Protein AF-A0A376ZI00-F1 (afdb_monomer_lite)

Secondary structure (DSSP, 8-state):
-HHHH-----SS--TTT-TT-TTSS--HHHHHHHH-GGG---S--B-EE-TTS-EEE--SBSSHHHHHHHHHHHHS-HHHHT-TT-EEEEEHHHHHHHHHHHHHHHTTS-HHHHHHHHHHHHH--EETTEEEEEE--TT----

Organism: Escherichia coli (NCBI:txid562)

Foldseek 3Di:
DAQVQAQEADPDDDCVVCVPSNHNHHHPVNCCCVVPVVLDDPPFDEQFADLQRHGPHDTPHPAQLVVVLVSLVRRDDPVCSPDQQDEAEDEPVVVCRRLNSVLSNLCPDDPPVSVVVSVVSVVPCDGNRHHYDYDDDPPPDDD

Sequence (143 aa):
MIGFNGTSHADESNFSTNKLLQDVNVGWLEHIRTDASERVMNDVTLTSRNMDNTVAHAGKYANADALVQDARSSLLDEWHKEADDLVVIMGRNLFNSLRLPVLNSISGQNPNAELLAGQLILSSRTIGGWACSLRRSSRIQRC

pLDDT: mean 73.18, std 11.32, range [35.0, 87.75]

Radius of gyration: 18.56 Å; chains: 1; bounding box: 39×40×51 Å

InterPro domains:
  IPR006441 Bacteriophage P2, capsid [PF05125] (1-130)

Structure (mmCIF, N/CA/C/O backbone):
data_AF-A0A376ZI00-F1
#
_entry.id   AF-A0A376ZI00-F1
#
loop_
_atom_site.group_PDB
_atom_site.id
_atom_site.type_symbol
_atom_site.label_atom_id
_atom_site.label_alt_id
_atom_site.label_comp_id
_atom_site.label_asym_id
_atom_site.label_entity_id
_atom_site.label_seq_id
_atom_site.pdbx_PDB_ins_code
_atom_site.Cartn_x
_atom_site.Cartn_y
_atom_site.Cartn_z
_atom_site.occupancy
_atom_site.B_iso_or_equiv
_atom_site.auth_seq_id
_atom_site.auth_comp_id
_atom_site.auth_asym_id
_atom_site.auth_atom_id
_atom_site.pdbx_PDB_model_num
ATOM 1 N N . MET A 1 1 ? -17.308 5.815 1.941 1.00 63.56 1 MET A N 1
ATOM 2 C CA . MET A 1 1 ? -16.929 4.432 2.316 1.00 63.56 1 MET A CA 1
ATOM 3 C C . MET A 1 1 ? -16.371 4.480 3.722 1.00 63.56 1 MET A C 1
ATOM 5 O O . MET A 1 1 ? -15.269 4.987 3.885 1.00 63.56 1 MET A O 1
ATOM 9 N N . ILE A 1 2 ? -17.131 3.980 4.691 1.00 73.69 2 ILE A N 1
ATOM 10 C CA . ILE A 1 2 ? -16.798 4.057 6.121 1.00 73.69 2 ILE A CA 1
ATOM 11 C C . ILE A 1 2 ? -15.724 3.018 6.479 1.00 73.69 2 ILE A C 1
ATOM 13 O O . ILE A 1 2 ? -14.705 3.374 7.046 1.00 73.69 2 ILE A O 1
ATOM 17 N N . GLY A 1 3 ? -15.838 1.773 5.999 1.00 75.25 3 GLY A N 1
ATOM 18 C CA . GLY A 1 3 ? -14.938 0.672 6.391 1.00 75.25 3 GLY A CA 1
ATOM 19 C C . GLY A 1 3 ? -13.430 0.848 6.128 1.00 75.25 3 GLY A C 1
ATOM 20 O O . GLY A 1 3 ? -12.641 0.151 6.742 1.00 75.25 3 GLY A O 1
ATOM 21 N N . PHE A 1 4 ? -12.998 1.775 5.265 1.00 74.31 4 PHE A N 1
ATOM 22 C CA . PHE A 1 4 ? -11.566 2.073 5.052 1.00 74.31 4 PHE A CA 1
ATOM 23 C C . PHE A 1 4 ? -11.105 3.396 5.673 1.00 74.31 4 PHE A C 1
ATOM 25 O O . PHE A 1 4 ? -9.909 3.595 5.841 1.00 74.31 4 PHE A O 1
ATOM 32 N N . ASN A 1 5 ? -12.031 4.320 5.933 1.00 76.12 5 ASN A N 1
ATOM 33 C CA . ASN A 1 5 ? -11.711 5.679 6.378 1.00 76.12 5 ASN A CA 1
ATOM 34 C C . ASN A 1 5 ? -12.165 5.945 7.823 1.00 76.12 5 ASN A C 1
ATOM 36 O O . ASN A 1 5 ? -11.877 7.018 8.342 1.00 76.12 5 ASN A O 1
ATOM 40 N N . GLY A 1 6 ? -12.930 5.022 8.404 1.00 77.75 6 GLY A N 1
ATOM 41 C CA . GLY A 1 6 ? -13.518 5.125 9.726 1.00 77.75 6 GLY A CA 1
ATOM 42 C C . GLY A 1 6 ? -12.459 5.049 10.813 1.00 77.75 6 GLY A C 1
ATOM 43 O O . GLY A 1 6 ? -11.690 4.090 10.838 1.00 77.75 6 GLY A O 1
ATOM 44 N N . THR A 1 7 ? -12.415 6.055 11.678 1.00 78.19 7 THR A N 1
ATOM 45 C CA . THR A 1 7 ? -11.468 6.155 12.797 1.00 78.19 7 THR A CA 1
ATOM 46 C C . THR A 1 7 ? -12.157 5.921 14.132 1.00 78.19 7 THR A C 1
ATOM 48 O O . THR A 1 7 ? -11.589 5.310 15.028 1.00 78.19 7 THR A O 1
ATOM 51 N N . SER A 1 8 ? -13.395 6.385 14.274 1.00 74.19 8 SER A N 1
ATOM 52 C CA . SER A 1 8 ? -14.145 6.301 15.524 1.00 74.19 8 SER A CA 1
ATOM 53 C C . SER A 1 8 ? -15.645 6.235 15.257 1.00 74.19 8 SER A C 1
ATOM 55 O O . SER A 1 8 ? -16.117 6.498 14.149 1.00 74.19 8 SER A O 1
ATOM 57 N N . HIS A 1 9 ? -16.395 5.845 16.284 1.00 79.00 9 HIS A N 1
ATOM 58 C CA . HIS A 1 9 ? -17.849 5.919 16.294 1.00 79.00 9 HIS A CA 1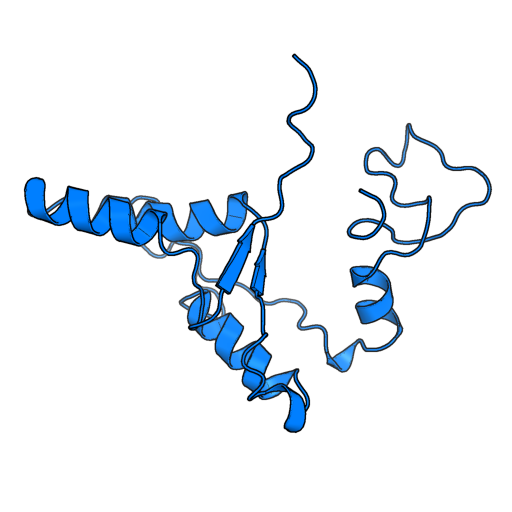
ATOM 59 C C . HIS A 1 9 ? -18.280 7.136 17.118 1.00 79.00 9 HIS A C 1
ATOM 61 O O . HIS A 1 9 ? -17.934 7.229 18.297 1.00 79.00 9 HIS A O 1
ATOM 67 N N . ALA A 1 10 ? -19.024 8.053 16.504 1.00 76.44 10 ALA A N 1
ATOM 68 C CA . ALA A 1 10 ? -19.706 9.151 17.180 1.00 76.44 10 ALA A CA 1
ATOM 69 C C . ALA A 1 10 ? -21.226 8.937 17.117 1.00 76.44 10 ALA A C 1
ATOM 71 O O . ALA A 1 10 ? -21.743 8.531 16.077 1.00 76.44 10 ALA A O 1
ATOM 72 N N . ASP A 1 11 ? -21.939 9.245 18.205 1.00 70.56 11 ASP A N 1
ATOM 73 C CA . ASP A 1 11 ? -23.394 9.034 18.296 1.00 70.56 11 ASP A CA 1
ATOM 74 C C . ASP A 1 11 ? -24.184 9.894 17.292 1.00 70.56 11 ASP A C 1
ATOM 76 O O . ASP A 1 11 ? -25.180 9.441 16.729 1.00 70.56 11 ASP A O 1
ATOM 80 N N . GLU A 1 12 ? -23.704 11.108 16.998 1.00 75.00 12 GLU A N 1
ATOM 81 C CA . GLU A 1 12 ? -24.198 11.939 15.896 1.00 75.00 12 GLU A CA 1
ATOM 82 C C . GLU A 1 12 ? -23.053 12.315 14.948 1.00 75.00 12 GLU A C 1
ATOM 84 O O . GLU A 1 12 ? -22.138 13.069 15.286 1.00 75.00 12 GLU A O 1
ATOM 89 N N . SER A 1 13 ? -23.104 11.806 13.715 1.00 68.69 13 SER A N 1
ATOM 90 C CA . SER A 1 13 ? -22.073 12.076 12.712 1.00 68.69 13 SER A CA 1
ATOM 91 C C . SER A 1 13 ? -22.259 13.451 12.056 1.00 68.69 13 SER A C 1
ATOM 93 O O . SER A 1 13 ? -23.294 13.713 11.439 1.00 68.69 13 SER A O 1
ATOM 95 N N . ASN A 1 14 ? -21.230 14.305 12.086 1.00 75.12 14 ASN A N 1
ATOM 96 C CA . ASN A 1 14 ? -21.240 15.600 11.398 1.00 75.12 14 ASN A CA 1
ATOM 97 C C . ASN A 1 14 ? -20.565 15.519 10.014 1.00 75.12 14 ASN A C 1
ATOM 99 O O . ASN A 1 14 ? -19.376 15.219 9.891 1.00 75.12 14 ASN A O 1
ATOM 103 N N . PHE A 1 15 ? -21.318 15.832 8.954 1.00 72.44 15 PHE A N 1
ATOM 104 C CA . PHE A 1 15 ? -20.834 15.787 7.567 1.00 72.44 15 PHE A CA 1
ATOM 105 C C . PHE A 1 15 ? -19.949 16.987 7.177 1.00 72.44 15 PHE A C 1
ATOM 107 O O . PHE A 1 15 ? -19.219 16.924 6.186 1.00 72.44 15 PHE A O 1
ATOM 114 N N . SER A 1 16 ? -19.997 18.089 7.935 1.00 75.75 16 SER A N 1
ATOM 115 C CA . SER A 1 16 ? -19.209 19.295 7.636 1.00 75.75 16 SER A CA 1
ATOM 116 C C . SER A 1 16 ? -17.726 19.113 7.974 1.00 75.75 16 SER A C 1
ATOM 118 O O . SER A 1 16 ? -16.862 19.490 7.176 1.00 75.75 16 SER A O 1
ATOM 120 N N . THR A 1 17 ? -17.438 18.466 9.104 1.00 76.69 17 THR A N 1
ATOM 121 C CA . THR A 1 17 ? -16.090 18.108 9.559 1.00 76.69 17 THR A CA 1
ATOM 122 C C . THR A 1 17 ? -15.602 16.823 8.895 1.00 76.69 17 THR A C 1
ATOM 124 O O . THR A 1 17 ? -14.468 16.773 8.423 1.00 76.69 17 THR A O 1
ATOM 127 N N . ASN A 1 18 ? -16.477 15.824 8.727 1.00 72.44 18 ASN A N 1
ATOM 128 C CA . ASN A 1 18 ? -16.076 14.479 8.305 1.00 72.44 18 ASN A CA 1
ATOM 129 C C . ASN A 1 18 ? -16.623 14.121 6.926 1.00 72.44 18 ASN A C 1
ATOM 131 O O . ASN A 1 18 ? -17.436 13.211 6.750 1.00 72.44 18 ASN A O 1
ATOM 135 N N . LYS A 1 19 ? -16.106 14.816 5.907 1.00 76.19 19 LYS A N 1
ATOM 136 C CA . LYS A 1 19 ? -16.502 14.661 4.491 1.00 76.19 19 LYS A CA 1
ATOM 137 C C . LYS A 1 19 ? -16.359 13.231 3.949 1.00 76.19 19 LYS A C 1
ATOM 139 O O . LYS A 1 19 ? -16.937 12.903 2.915 1.00 76.19 19 LYS A O 1
ATOM 144 N N . LEU A 1 20 ? -15.563 12.384 4.608 1.00 72.94 20 LEU A N 1
ATOM 145 C CA . LEU A 1 20 ? -15.326 10.988 4.227 1.00 72.94 20 LEU A CA 1
ATOM 146 C C . LEU A 1 20 ? -16.092 9.966 5.080 1.00 72.94 20 LEU A C 1
ATOM 148 O O . LEU A 1 20 ? -15.894 8.768 4.856 1.00 72.94 20 LEU A O 1
ATOM 152 N N . LEU A 1 21 ? -16.981 10.427 5.972 1.00 73.00 21 LEU A N 1
ATOM 153 C CA . LEU A 1 21 ? -17.736 9.602 6.924 1.00 73.00 21 LEU A CA 1
ATOM 154 C C . LEU A 1 21 ? -16.801 8.796 7.840 1.00 73.00 21 LEU A C 1
ATOM 156 O O . LEU A 1 21 ? -16.904 7.575 7.929 1.00 73.00 21 LEU A O 1
ATOM 160 N N . GLN A 1 22 ? -15.846 9.494 8.453 1.00 76.19 22 GLN A N 1
ATOM 161 C CA . GLN A 1 22 ? -14.805 8.907 9.307 1.00 76.19 22 GLN A CA 1
ATOM 162 C C . GLN A 1 22 ? -15.323 8.567 10.716 1.00 76.19 22 GLN A C 1
ATOM 164 O O . GLN A 1 22 ? -14.727 7.745 11.402 1.00 76.19 22 GLN A O 1
ATOM 169 N N . ASP A 1 23 ? -16.476 9.129 11.084 1.00 72.12 23 ASP A N 1
ATOM 170 C CA . ASP A 1 23 ? -17.006 9.120 12.455 1.00 72.12 23 ASP A CA 1
ATOM 171 C C . ASP A 1 23 ? -18.240 8.218 12.594 1.00 72.12 23 ASP A C 1
ATOM 173 O O . ASP A 1 23 ? -18.929 8.232 13.608 1.00 72.12 23 ASP A O 1
ATOM 177 N N . VAL A 1 24 ? -18.579 7.478 11.535 1.00 76.38 24 VAL A N 1
ATOM 178 C CA . VAL A 1 24 ? -19.767 6.612 11.520 1.00 76.38 24 VAL A CA 1
ATOM 179 C C . VAL A 1 24 ? -19.475 5.266 12.179 1.00 76.38 24 VAL A C 1
ATOM 181 O O . VAL A 1 24 ? -20.363 4.678 12.781 1.00 76.38 24 VAL A O 1
ATOM 184 N N . ASN A 1 25 ? -18.256 4.746 12.032 1.00 77.88 25 ASN A N 1
ATOM 185 C CA . ASN A 1 25 ? -17.800 3.532 12.701 1.00 77.88 25 ASN A CA 1
ATOM 186 C C . ASN A 1 25 ? -16.276 3.395 12.558 1.00 77.88 25 ASN A C 1
ATOM 188 O O . ASN A 1 25 ? -15.682 3.991 11.657 1.00 77.88 25 ASN A O 1
ATOM 192 N N . VAL A 1 26 ? -15.664 2.540 13.375 1.00 82.56 26 VAL A N 1
ATOM 193 C CA . VAL A 1 26 ? -14.263 2.130 13.240 1.00 82.56 26 VAL A CA 1
ATOM 194 C C . VAL A 1 26 ? -14.095 1.285 11.968 1.00 82.56 26 VAL A C 1
ATOM 196 O O . VAL A 1 26 ? -14.857 0.354 11.699 1.00 82.56 26 VAL A O 1
ATOM 199 N N . GLY A 1 27 ? -13.132 1.656 11.124 1.00 82.50 27 GLY A N 1
ATOM 200 C CA . GLY A 1 27 ? -12.822 0.968 9.873 1.00 82.50 27 GLY A CA 1
ATOM 201 C C . GLY A 1 27 ? -11.840 -0.189 10.061 1.00 82.50 27 GLY A C 1
ATOM 202 O O . GLY A 1 27 ? -11.109 -0.253 11.043 1.00 82.50 27 GLY A O 1
ATOM 203 N N . TRP A 1 28 ? -11.753 -1.081 9.072 1.00 83.38 28 TRP A N 1
ATOM 204 C CA . TRP A 1 28 ? -10.840 -2.230 9.080 1.00 83.38 28 TRP A CA 1
ATOM 205 C C . TRP A 1 28 ? -9.375 -1.824 9.256 1.00 83.38 28 TRP A C 1
ATOM 207 O O . TRP A 1 28 ? -8.638 -2.480 9.980 1.00 83.38 28 TRP A O 1
ATOM 217 N N . LEU A 1 29 ? -8.954 -0.727 8.620 1.00 82.00 29 LEU A N 1
ATOM 218 C CA . LEU A 1 29 ? -7.583 -0.231 8.760 1.00 82.00 29 LEU A CA 1
ATOM 219 C C . LEU A 1 29 ? -7.294 0.299 10.164 1.00 82.00 29 LEU A C 1
ATOM 221 O O . LEU A 1 29 ? -6.161 0.189 10.619 1.00 82.00 29 LEU A O 1
ATOM 225 N N . GLU A 1 30 ? -8.293 0.872 10.832 1.00 83.31 30 GLU A N 1
ATOM 226 C CA . GLU A 1 30 ? -8.116 1.393 12.184 1.00 83.31 30 GLU A CA 1
ATOM 227 C C . GLU A 1 30 ? -8.067 0.260 13.207 1.00 83.31 30 GLU A C 1
ATOM 229 O O . GLU A 1 30 ? -7.167 0.252 14.036 1.00 83.31 30 GLU A O 1
ATOM 234 N N . HIS A 1 31 ? -8.911 -0.766 13.056 1.00 84.25 31 HIS A N 1
ATOM 235 C CA . HIS A 1 31 ? -8.816 -1.994 13.853 1.00 84.25 31 HIS A CA 1
ATOM 236 C C . HIS A 1 31 ? -7.429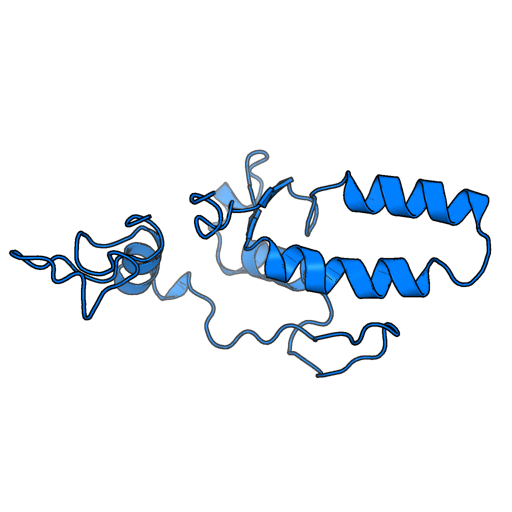 -2.640 13.786 1.00 84.25 31 HIS A C 1
ATOM 238 O O . HIS A 1 31 ? -6.864 -3.014 14.805 1.00 84.25 31 HIS A O 1
ATOM 244 N N . ILE A 1 32 ? -6.826 -2.731 12.595 1.00 84.25 32 ILE A N 1
ATOM 245 C CA . ILE A 1 32 ? -5.476 -3.301 12.467 1.00 84.25 32 ILE A CA 1
ATOM 246 C C . ILE A 1 32 ? -4.443 -2.435 13.207 1.00 84.25 32 ILE A C 1
ATOM 248 O O . ILE A 1 32 ? -3.517 -2.968 13.810 1.00 84.25 32 ILE A O 1
ATOM 252 N N . ARG A 1 33 ? -4.601 -1.106 13.207 1.00 84.44 33 ARG A N 1
ATOM 253 C CA . ARG A 1 33 ? -3.690 -0.197 13.922 1.00 84.44 33 ARG A CA 1
ATOM 254 C C . ARG A 1 33 ? -3.817 -0.306 15.436 1.00 84.44 33 ARG A C 1
ATOM 256 O O . ARG A 1 33 ? -2.794 -0.228 16.111 1.00 84.44 33 ARG A O 1
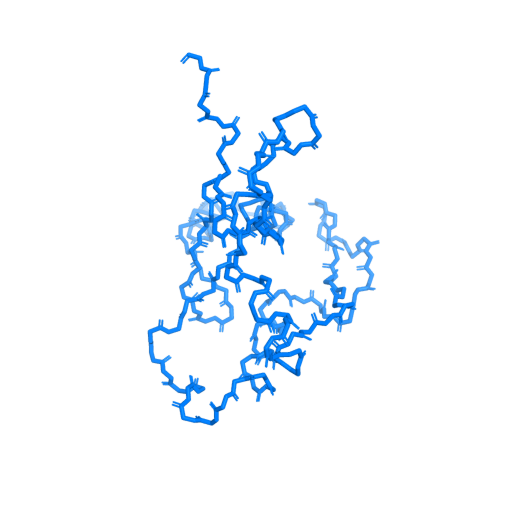ATOM 263 N N . THR A 1 34 ? -5.034 -0.454 15.956 1.00 85.88 34 THR A N 1
ATOM 264 C CA . THR A 1 34 ? -5.279 -0.548 17.401 1.00 85.88 34 THR A CA 1
ATOM 265 C C . THR A 1 34 ? -4.946 -1.929 17.943 1.00 85.88 34 THR A C 1
ATOM 267 O O . THR A 1 34 ? -4.296 -2.034 18.980 1.00 85.88 34 THR A O 1
ATOM 270 N N . ASP A 1 35 ? -5.354 -2.977 17.228 1.00 85.00 35 ASP A N 1
ATOM 271 C CA . ASP A 1 35 ? -5.361 -4.344 17.749 1.00 85.00 35 ASP A CA 1
ATOM 272 C C . ASP A 1 35 ? -4.068 -5.097 17.395 1.00 85.00 35 ASP A C 1
ATOM 274 O O . ASP A 1 35 ? -3.664 -6.007 18.115 1.00 85.00 35 ASP A O 1
ATOM 278 N N . ALA A 1 36 ? -3.397 -4.718 16.301 1.00 80.88 36 ALA A N 1
ATOM 279 C CA . ALA A 1 36 ? -2.208 -5.398 15.788 1.00 80.88 36 ALA A CA 1
ATOM 280 C C . ALA A 1 36 ? -1.190 -4.409 15.190 1.00 80.88 36 ALA A C 1
ATOM 282 O O . ALA A 1 36 ? -0.785 -4.523 14.030 1.00 80.88 36 ALA A O 1
ATOM 283 N N . SER A 1 37 ? -0.750 -3.437 15.994 1.00 80.94 37 SER A N 1
ATOM 284 C CA . SER A 1 37 ? 0.206 -2.401 15.570 1.00 80.94 37 SER A CA 1
ATOM 285 C C . SER A 1 37 ? 1.543 -2.960 15.060 1.00 80.94 37 SER A C 1
ATOM 287 O O . SER A 1 37 ? 2.158 -2.359 14.183 1.00 80.94 37 SER A O 1
ATOM 289 N N . GLU A 1 38 ? 1.956 -4.141 15.528 1.00 82.12 38 GLU A N 1
ATOM 290 C CA . GLU A 1 38 ? 3.137 -4.873 15.040 1.00 82.12 38 GLU A CA 1
ATOM 291 C C . GLU A 1 38 ? 3.029 -5.300 13.566 1.00 82.12 38 GLU A C 1
ATOM 293 O O . GLU A 1 38 ? 4.040 -5.443 12.882 1.00 82.12 38 GLU A O 1
ATOM 298 N N . ARG A 1 39 ? 1.801 -5.457 13.051 1.00 80.25 39 ARG A N 1
ATOM 299 C CA . ARG A 1 39 ? 1.517 -5.824 11.655 1.00 80.25 39 ARG A CA 1
ATOM 300 C C . ARG A 1 39 ? 1.394 -4.599 10.747 1.00 80.25 39 ARG A C 1
ATOM 302 O O . ARG A 1 39 ? 1.130 -4.735 9.551 1.00 80.25 39 ARG A O 1
ATOM 309 N N . VAL A 1 40 ? 1.578 -3.396 11.297 1.00 81.75 40 VAL A N 1
ATOM 310 C CA . VAL A 1 40 ? 1.511 -2.130 10.566 1.00 81.75 40 VAL A CA 1
ATOM 311 C C . VAL A 1 40 ? 2.912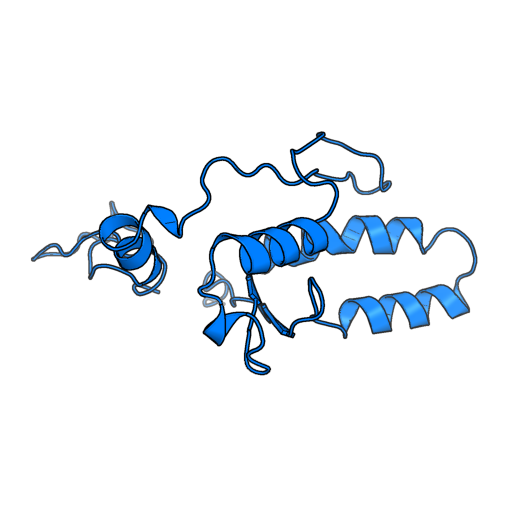 -1.570 10.378 1.00 81.75 40 VAL A C 1
ATOM 313 O O . VAL A 1 40 ? 3.571 -1.129 11.315 1.00 81.75 40 VAL A O 1
ATOM 316 N N . MET A 1 41 ? 3.349 -1.519 9.124 1.00 77.31 41 MET A N 1
ATOM 317 C CA . MET A 1 41 ? 4.615 -0.892 8.773 1.00 77.31 41 MET A CA 1
ATOM 318 C C . MET A 1 41 ? 4.415 0.613 8.555 1.00 77.31 41 MET A C 1
ATOM 320 O O . MET A 1 41 ? 3.866 1.041 7.538 1.00 77.31 41 MET A O 1
ATOM 324 N N . ASN A 1 42 ? 4.850 1.414 9.526 1.00 70.00 42 ASN A N 1
ATOM 325 C CA . ASN A 1 42 ? 4.824 2.876 9.446 1.00 70.00 42 ASN A CA 1
ATOM 326 C C . ASN A 1 42 ? 6.106 3.422 8.787 1.00 70.00 42 ASN A C 1
ATOM 328 O O . ASN A 1 42 ? 7.133 2.745 8.746 1.00 70.00 42 ASN A O 1
ATOM 332 N N . ASP A 1 43 ? 6.030 4.642 8.245 1.00 61.69 43 ASP A N 1
ATOM 333 C CA . ASP A 1 43 ? 7.157 5.389 7.654 1.00 61.69 43 ASP A CA 1
ATOM 334 C C . ASP A 1 43 ? 7.892 4.702 6.494 1.00 61.69 43 ASP A C 1
ATOM 336 O O . ASP A 1 43 ? 9.084 4.915 6.247 1.00 61.69 43 ASP A O 1
ATOM 340 N N . VAL A 1 44 ? 7.170 3.896 5.716 1.00 64.62 44 VAL A N 1
ATOM 341 C CA . VAL A 1 44 ? 7.741 3.289 4.518 1.00 64.62 44 VAL A CA 1
ATOM 342 C C . VAL A 1 44 ? 7.704 4.258 3.350 1.00 64.62 44 VAL A C 1
ATOM 344 O O . VAL A 1 44 ? 6.647 4.573 2.803 1.00 64.62 44 VAL A O 1
ATOM 347 N N . THR A 1 45 ? 8.882 4.690 2.915 1.00 61.00 45 THR A N 1
ATOM 348 C CA . THR A 1 45 ? 9.033 5.502 1.711 1.00 61.00 45 THR A CA 1
ATOM 349 C C . THR A 1 45 ? 9.323 4.618 0.504 1.00 61.00 45 THR A C 1
ATOM 351 O O . THR A 1 45 ? 10.325 3.901 0.433 1.00 61.00 45 THR A O 1
ATOM 354 N N . LEU A 1 46 ? 8.421 4.676 -0.473 1.00 59.91 46 LEU A N 1
ATOM 355 C CA . LEU A 1 46 ? 8.660 4.132 -1.802 1.00 59.91 46 LEU A CA 1
ATOM 356 C C . LEU A 1 46 ? 9.479 5.130 -2.614 1.00 59.91 46 LEU A C 1
ATOM 358 O O . LEU A 1 46 ? 9.222 6.335 -2.579 1.00 59.91 46 LEU A O 1
ATOM 362 N N . THR A 1 47 ? 10.441 4.614 -3.371 1.00 61.66 47 THR A N 1
ATOM 363 C CA . THR A 1 47 ? 11.188 5.422 -4.331 1.00 61.66 47 THR A CA 1
ATOM 364 C C . THR A 1 47 ? 10.226 5.945 -5.392 1.00 61.66 47 THR A C 1
ATOM 366 O O . THR A 1 47 ? 9.642 5.170 -6.151 1.00 61.66 47 THR A O 1
ATOM 369 N N . SER A 1 48 ? 10.040 7.263 -5.435 1.00 59.09 48 SER A N 1
ATOM 370 C CA . SER A 1 48 ? 9.220 7.911 -6.458 1.00 59.09 48 SER A CA 1
ATOM 371 C C . SER A 1 48 ? 10.058 8.114 -7.716 1.00 59.09 48 SER A C 1
ATOM 373 O O . SER A 1 48 ? 11.210 8.550 -7.634 1.00 59.09 48 SER A O 1
ATOM 375 N N . ARG A 1 49 ? 9.491 7.799 -8.882 1.00 58.75 49 ARG A N 1
ATOM 376 C CA . ARG A 1 49 ? 10.133 7.986 -10.189 1.00 58.75 49 ARG A CA 1
ATOM 377 C C . ARG A 1 49 ? 9.409 9.076 -10.973 1.00 58.75 49 ARG A C 1
ATOM 379 O O . ARG A 1 49 ? 8.180 9.117 -10.983 1.00 58.75 49 ARG A O 1
ATOM 386 N N . ASN A 1 50 ? 10.175 9.939 -11.632 1.00 57.56 50 ASN A N 1
ATOM 387 C CA . ASN A 1 50 ? 9.645 10.942 -12.555 1.00 57.56 50 ASN A CA 1
ATOM 388 C C . ASN A 1 50 ? 9.154 10.281 -13.851 1.00 57.56 50 ASN A C 1
ATOM 390 O O . ASN A 1 50 ? 9.477 9.127 -14.123 1.00 57.56 50 ASN A O 1
ATOM 394 N N . MET A 1 51 ? 8.408 11.022 -14.678 1.00 59.19 51 MET A N 1
ATOM 395 C CA . MET A 1 51 ? 7.910 10.530 -15.975 1.00 59.19 51 MET A CA 1
ATOM 396 C C . MET A 1 51 ? 9.016 10.071 -16.936 1.00 59.19 51 MET A C 1
ATOM 398 O O . MET A 1 51 ? 8.728 9.255 -17.806 1.00 59.19 51 MET A O 1
ATOM 402 N N . ASP A 1 52 ? 10.256 10.516 -16.722 1.00 51.34 52 ASP A N 1
ATOM 403 C CA . ASP A 1 52 ? 11.447 10.117 -17.485 1.00 51.34 52 ASP A CA 1
ATOM 404 C C . ASP A 1 52 ? 12.164 8.891 -16.883 1.00 51.34 52 ASP A C 1
ATOM 406 O O . ASP A 1 52 ? 13.317 8.612 -17.201 1.00 51.34 52 ASP A O 1
ATOM 410 N N . ASN A 1 53 ? 11.516 8.173 -15.954 1.00 56.66 53 ASN A N 1
ATOM 411 C CA . ASN A 1 53 ? 12.048 7.007 -15.231 1.00 56.66 53 ASN A CA 1
ATOM 412 C C . ASN A 1 53 ? 13.313 7.282 -14.385 1.00 56.66 53 ASN A C 1
ATOM 414 O O . ASN A 1 53 ? 13.935 6.359 -13.855 1.00 56.66 53 ASN A O 1
ATOM 418 N N . THR A 1 54 ? 13.669 8.553 -14.194 1.00 53.25 54 THR A N 1
ATOM 419 C CA . THR A 1 54 ? 14.698 8.985 -13.245 1.00 53.25 54 THR A CA 1
ATOM 420 C C . THR A 1 54 ? 14.159 8.934 -11.814 1.00 53.25 54 THR A C 1
ATOM 422 O O . THR A 1 54 ? 12.978 9.195 -11.561 1.00 53.25 54 THR A O 1
ATOM 425 N N . VAL A 1 55 ? 15.015 8.563 -10.858 1.00 60.44 55 VAL A N 1
ATOM 426 C CA . VAL A 1 55 ? 14.645 8.512 -9.438 1.00 60.44 55 VAL A CA 1
ATOM 427 C C . VAL A 1 55 ? 14.451 9.940 -8.930 1.00 60.44 55 VAL A C 1
ATOM 429 O O . VAL A 1 55 ? 15.405 10.705 -8.842 1.00 60.44 55 VAL A O 1
ATOM 432 N N . ALA A 1 56 ? 13.207 10.298 -8.615 1.00 57.50 56 ALA A N 1
ATOM 433 C CA . ALA A 1 56 ? 12.835 11.617 -8.109 1.00 57.50 56 ALA A CA 1
ATOM 434 C C . ALA A 1 56 ? 13.113 11.743 -6.607 1.00 57.50 56 ALA A C 1
ATOM 436 O O . ALA A 1 56 ? 13.503 12.800 -6.119 1.00 57.50 56 ALA A O 1
ATOM 437 N N . HIS A 1 57 ? 12.902 10.652 -5.868 1.00 57.34 57 HIS A N 1
ATOM 438 C CA . HIS A 1 57 ? 13.163 10.581 -4.437 1.00 57.34 57 HIS A CA 1
ATOM 439 C C . HIS A 1 57 ? 13.577 9.160 -4.071 1.00 57.34 57 HIS A C 1
ATOM 441 O O . HIS A 1 57 ? 12.825 8.226 -4.348 1.00 57.34 57 HIS A O 1
ATOM 447 N N . ALA A 1 58 ? 14.758 8.995 -3.472 1.00 56.00 58 ALA A N 1
ATOM 448 C CA . ALA A 1 58 ? 15.227 7.698 -3.000 1.00 56.00 58 ALA A CA 1
ATOM 449 C C . ALA A 1 58 ? 14.458 7.316 -1.727 1.00 56.00 58 ALA A C 1
ATOM 451 O O . ALA A 1 58 ? 14.607 7.952 -0.687 1.00 56.00 58 ALA A O 1
ATOM 452 N N . GLY A 1 59 ? 13.599 6.305 -1.835 1.00 61.41 59 GLY A N 1
ATOM 453 C CA . GLY A 1 59 ? 12.917 5.697 -0.697 1.00 61.41 59 GLY A CA 1
ATOM 454 C C . GLY A 1 59 ? 13.673 4.469 -0.195 1.00 61.41 59 GLY A C 1
ATOM 455 O O . GLY A 1 59 ? 14.584 3.972 -0.858 1.00 61.41 59 GLY A O 1
ATOM 456 N N . LYS A 1 60 ? 13.263 3.932 0.958 1.00 63.16 60 LYS A N 1
ATOM 457 C CA . LYS A 1 60 ? 13.836 2.698 1.528 1.00 63.16 60 LYS A CA 1
ATOM 458 C C . LYS A 1 60 ? 13.668 1.486 0.596 1.00 63.16 60 LYS A C 1
ATOM 460 O O . LYS A 1 60 ? 14.490 0.575 0.627 1.00 63.16 60 LYS A O 1
ATOM 465 N N . TYR A 1 61 ? 12.651 1.504 -0.271 1.00 68.00 61 TYR A N 1
ATOM 466 C CA . TYR A 1 61 ? 12.426 0.484 -1.300 1.00 68.00 61 TYR A CA 1
ATOM 467 C C . TYR A 1 61 ? 12.493 1.089 -2.700 1.00 68.00 61 TYR A C 1
ATOM 469 O O . TYR A 1 61 ? 11.849 2.101 -2.986 1.00 68.00 61 TYR A O 1
ATOM 477 N N . ALA A 1 62 ? 13.237 0.434 -3.595 1.00 68.81 62 ALA A N 1
ATOM 478 C CA . ALA A 1 62 ? 13.403 0.857 -4.987 1.00 68.81 62 ALA A CA 1
ATOM 479 C C . ALA A 1 62 ? 12.148 0.631 -5.850 1.00 68.81 62 ALA A C 1
ATOM 481 O O . ALA A 1 62 ? 11.906 1.392 -6.786 1.00 68.81 62 ALA A O 1
ATOM 482 N N . ASN A 1 63 ? 11.360 -0.405 -5.539 1.00 74.06 63 ASN A N 1
ATOM 483 C CA . ASN A 1 63 ? 10.161 -0.807 -6.277 1.00 74.06 63 ASN A CA 1
ATOM 484 C C . ASN A 1 63 ? 9.052 -1.230 -5.304 1.00 74.06 63 ASN A C 1
ATOM 486 O O . ASN A 1 63 ? 9.333 -1.783 -4.239 1.00 74.06 63 ASN A O 1
ATOM 490 N N . ALA A 1 64 ? 7.792 -1.029 -5.697 1.00 77.62 64 ALA A N 1
ATOM 491 C CA . ALA A 1 64 ? 6.638 -1.460 -4.905 1.00 77.62 64 ALA A CA 1
ATOM 492 C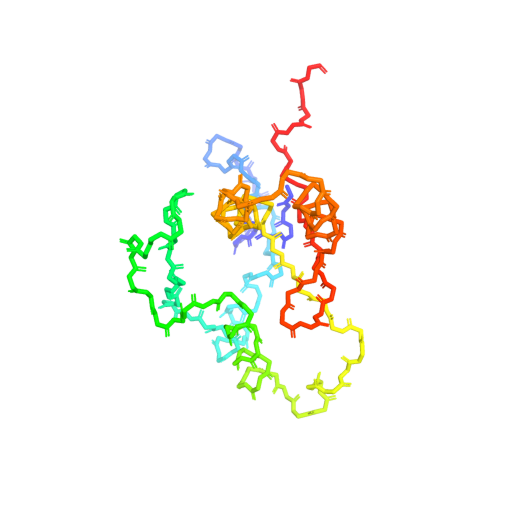 C . ALA A 1 64 ? 6.563 -2.988 -4.755 1.00 77.62 64 ALA A C 1
ATOM 494 O O . ALA A 1 64 ? 6.148 -3.479 -3.711 1.00 77.62 64 ALA A O 1
ATOM 495 N N . ASP A 1 65 ? 7.026 -3.740 -5.756 1.00 80.81 65 ASP A N 1
ATOM 496 C CA . ASP A 1 65 ? 7.080 -5.205 -5.699 1.00 80.81 65 ASP A CA 1
ATOM 497 C C . ASP A 1 65 ? 7.998 -5.709 -4.575 1.00 80.81 65 ASP A C 1
ATOM 499 O O . ASP A 1 65 ? 7.666 -6.676 -3.892 1.00 80.81 65 ASP A O 1
ATOM 503 N N . ALA A 1 66 ? 9.123 -5.021 -4.346 1.00 81.31 66 ALA A N 1
ATOM 504 C CA . ALA A 1 66 ? 10.055 -5.354 -3.270 1.00 81.31 66 ALA A CA 1
ATOM 505 C C . ALA A 1 66 ? 9.439 -5.083 -1.892 1.00 81.31 66 ALA A C 1
ATOM 507 O O . ALA A 1 66 ? 9.590 -5.894 -0.984 1.00 81.31 66 ALA A O 1
ATOM 508 N N . LEU A 1 67 ? 8.695 -3.979 -1.756 1.00 83.69 67 LEU A N 1
ATOM 509 C CA . LEU A 1 67 ? 7.967 -3.674 -0.527 1.00 83.69 67 LEU A CA 1
ATOM 510 C C . LEU A 1 67 ? 6.914 -4.745 -0.214 1.00 83.69 67 LEU A C 1
ATOM 512 O O . LEU A 1 67 ? 6.814 -5.192 0.922 1.00 83.69 67 LEU A O 1
ATOM 516 N N . VAL A 1 68 ? 6.132 -5.168 -1.211 1.00 84.75 68 VAL A N 1
ATOM 517 C CA . VAL A 1 68 ? 5.089 -6.190 -1.014 1.00 84.75 68 VAL A CA 1
ATOM 518 C C . VAL A 1 68 ? 5.695 -7.525 -0.579 1.00 84.75 68 VAL A C 1
ATOM 520 O O . VAL A 1 68 ? 5.151 -8.182 0.306 1.00 84.75 68 VAL A O 1
ATOM 523 N N . GLN A 1 69 ? 6.828 -7.918 -1.162 1.00 84.81 69 GLN A N 1
ATOM 524 C CA . GLN A 1 69 ? 7.520 -9.147 -0.769 1.00 84.81 69 GLN A CA 1
ATOM 525 C C . GLN A 1 69 ? 8.089 -9.074 0.651 1.00 84.81 69 GLN A C 1
ATOM 527 O O . GLN A 1 69 ? 7.955 -10.031 1.412 1.00 84.81 69 GLN A O 1
ATOM 532 N N . ASP A 1 70 ? 8.667 -7.937 1.038 1.00 84.94 70 ASP A N 1
ATOM 533 C CA . ASP A 1 70 ? 9.177 -7.754 2.397 1.00 84.94 70 ASP A CA 1
ATOM 534 C C . ASP A 1 70 ? 8.045 -7.737 3.435 1.00 84.94 70 ASP A C 1
ATOM 536 O O . ASP A 1 70 ? 8.112 -8.430 4.450 1.00 84.94 70 ASP A O 1
ATOM 540 N N . ALA A 1 71 ? 6.944 -7.043 3.134 1.00 84.50 71 ALA A N 1
ATOM 541 C CA . ALA A 1 71 ? 5.740 -7.042 3.961 1.00 84.50 71 ALA A CA 1
ATOM 542 C C . ALA A 1 71 ? 5.171 -8.460 4.142 1.00 84.50 71 ALA A C 1
ATOM 544 O O . ALA A 1 71 ? 4.834 -8.853 5.256 1.00 84.50 71 ALA A O 1
ATOM 545 N N . ARG A 1 72 ? 5.124 -9.266 3.073 1.00 84.38 72 ARG A N 1
ATOM 546 C CA . ARG A 1 72 ? 4.714 -10.677 3.149 1.00 84.38 72 ARG A CA 1
ATOM 547 C C . ARG A 1 72 ? 5.645 -11.491 4.047 1.00 84.38 72 ARG A C 1
ATOM 549 O O . ARG A 1 72 ? 5.174 -12.304 4.836 1.00 84.38 72 ARG A O 1
ATOM 556 N N . SER A 1 73 ? 6.955 -11.305 3.919 1.00 85.25 73 SER A N 1
ATOM 557 C CA . SER A 1 73 ? 7.931 -12.098 4.669 1.00 85.25 73 SER A CA 1
ATOM 558 C C . SER A 1 73 ? 7.957 -11.757 6.160 1.00 85.25 73 SER A C 1
ATOM 560 O O . SER A 1 73 ? 8.161 -12.655 6.980 1.00 85.25 73 SER A O 1
ATOM 562 N N . SER A 1 74 ? 7.775 -10.480 6.505 1.00 84.31 74 SER A N 1
ATOM 563 C CA . SER A 1 74 ? 7.963 -9.962 7.865 1.00 84.31 74 SER A CA 1
ATOM 564 C C . SER A 1 74 ? 6.672 -9.803 8.672 1.00 84.31 74 SER A C 1
ATOM 566 O O . SER A 1 74 ? 6.700 -10.056 9.871 1.00 84.31 74 SER A O 1
ATOM 568 N N . LEU A 1 75 ? 5.553 -9.411 8.048 1.00 83.94 75 LEU A N 1
ATOM 569 C CA . LEU A 1 75 ? 4.318 -9.043 8.765 1.00 83.94 75 LEU A CA 1
ATOM 570 C C . LEU A 1 75 ? 3.282 -10.170 8.830 1.00 83.94 75 LEU A C 1
ATOM 572 O O . LEU A 1 75 ? 2.392 -10.130 9.678 1.00 83.94 75 LEU A O 1
ATOM 576 N N . LEU A 1 76 ? 3.347 -11.145 7.918 1.00 83.94 76 LEU A N 1
ATOM 577 C CA . LEU A 1 76 ? 2.426 -12.281 7.917 1.00 83.94 76 LEU A CA 1
ATOM 578 C C . LEU A 1 76 ? 2.968 -13.427 8.766 1.00 83.94 76 LEU A C 1
ATOM 580 O O . LEU A 1 76 ? 4.165 -13.716 8.769 1.00 83.94 76 LEU A O 1
ATOM 584 N N . ASP A 1 77 ? 2.055 -14.129 9.428 1.00 83.25 77 ASP A N 1
ATOM 585 C CA . ASP A 1 77 ? 2.370 -15.383 10.103 1.00 83.25 77 ASP A CA 1
ATOM 586 C C . ASP A 1 77 ? 2.734 -16.465 9.076 1.00 83.25 77 ASP A C 1
ATOM 588 O O . ASP A 1 77 ? 2.205 -16.475 7.963 1.00 83.25 77 ASP A O 1
ATOM 592 N N . GLU A 1 78 ? 3.614 -17.399 9.445 1.00 84.00 78 GLU A N 1
ATOM 593 C CA . GLU A 1 78 ? 4.197 -18.397 8.528 1.00 84.00 78 GLU A CA 1
ATOM 594 C C . GLU A 1 78 ? 3.160 -19.175 7.709 1.00 84.00 78 GLU A C 1
ATOM 596 O O . GLU A 1 78 ? 3.343 -19.378 6.512 1.00 84.00 78 GLU A O 1
ATOM 601 N N . TRP A 1 79 ? 2.033 -19.522 8.323 1.00 83.69 79 TRP A N 1
ATOM 602 C CA . TRP A 1 79 ? 0.948 -20.277 7.698 1.00 83.69 79 TRP A CA 1
ATOM 603 C C . TRP A 1 79 ? 0.164 -19.488 6.639 1.00 83.69 79 TRP A C 1
ATOM 605 O O . TRP A 1 79 ? -0.414 -20.090 5.741 1.00 83.69 79 TRP A O 1
ATOM 615 N N . HIS A 1 80 ? 0.171 -18.154 6.698 1.00 82.81 80 HIS A N 1
ATOM 616 C CA . HIS A 1 80 ? -0.457 -17.295 5.688 1.00 82.81 80 HIS A CA 1
ATOM 617 C C . HIS A 1 80 ? 0.501 -16.860 4.581 1.00 82.81 80 HIS A C 1
ATOM 619 O O . HIS A 1 80 ? 0.061 -16.311 3.572 1.00 82.81 80 HIS A O 1
ATOM 625 N N . LYS A 1 81 ? 1.815 -17.062 4.749 1.00 83.06 81 LYS A N 1
ATOM 626 C CA . LYS A 1 81 ? 2.791 -16.624 3.745 1.00 83.06 81 LYS A CA 1
ATOM 627 C C . LYS A 1 81 ? 2.560 -17.341 2.422 1.00 83.06 81 LYS A C 1
ATOM 629 O O . LYS A 1 81 ? 2.660 -16.707 1.378 1.00 83.06 81 LYS A O 1
ATOM 634 N N . GLU A 1 82 ? 2.247 -18.630 2.444 1.00 81.25 82 GLU A N 1
ATOM 635 C CA . GLU A 1 82 ? 2.091 -19.464 1.242 1.00 81.25 82 GLU A CA 1
ATOM 636 C C . GLU A 1 82 ? 0.651 -19.550 0.719 1.00 81.25 82 GLU A C 1
ATOM 638 O O . GLU A 1 82 ? 0.368 -20.359 -0.155 1.00 81.25 82 GLU A O 1
ATOM 643 N N . ALA A 1 83 ? -0.262 -18.721 1.226 1.00 82.56 83 ALA A N 1
ATOM 644 C CA . ALA A 1 83 ? -1.644 -18.737 0.770 1.00 82.56 83 ALA A CA 1
ATOM 645 C C . ALA A 1 83 ? -1.770 -18.201 -0.671 1.00 82.56 83 ALA A C 1
ATOM 647 O O . ALA A 1 83 ? -1.349 -17.080 -0.966 1.00 82.56 83 ALA A O 1
ATOM 648 N N . ASP A 1 84 ? -2.373 -18.995 -1.561 1.00 79.00 84 ASP A N 1
ATOM 649 C CA . ASP A 1 84 ? -2.555 -18.663 -2.986 1.00 79.00 84 ASP A CA 1
ATOM 650 C C . ASP A 1 84 ? -3.619 -17.578 -3.235 1.00 79.00 84 ASP A C 1
ATOM 652 O O . ASP A 1 84 ? -3.708 -17.011 -4.327 1.00 79.00 84 ASP A O 1
ATOM 656 N N . ASP A 1 85 ? -4.443 -17.277 -2.233 1.00 84.94 85 ASP A N 1
ATOM 657 C CA . ASP A 1 85 ? -5.537 -16.308 -2.299 1.00 84.94 85 ASP A CA 1
ATOM 658 C C . ASP A 1 85 ? -5.134 -14.902 -1.826 1.00 84.94 85 ASP A C 1
ATOM 660 O O . ASP A 1 85 ? -5.989 -14.026 -1.661 1.00 84.94 85 ASP A O 1
ATOM 664 N N . LEU A 1 86 ? -3.833 -14.649 -1.647 1.00 85.38 86 LEU A N 1
ATOM 665 C CA . LEU A 1 86 ? -3.344 -13.354 -1.201 1.00 85.38 86 LEU A CA 1
ATOM 666 C C . LEU A 1 86 ? -3.587 -12.267 -2.261 1.00 85.38 86 LEU A C 1
ATOM 668 O O . LEU A 1 86 ? -3.179 -12.360 -3.422 1.00 85.38 86 LEU A O 1
ATOM 672 N N . VAL A 1 87 ? -4.226 -11.177 -1.830 1.00 87.19 87 VAL A N 1
ATOM 673 C CA . VAL A 1 87 ? -4.549 -10.027 -2.683 1.00 87.19 87 VAL A CA 1
ATOM 674 C C . VAL A 1 87 ? -3.906 -8.765 -2.133 1.00 87.19 87 VAL A C 1
ATOM 676 O O . VAL A 1 87 ? -4.050 -8.419 -0.962 1.00 87.19 87 VAL A O 1
ATOM 679 N N . VAL A 1 88 ? -3.263 -8.010 -3.022 1.00 86.12 88 VAL A N 1
ATOM 680 C CA . VAL A 1 88 ? -2.731 -6.685 -2.703 1.00 86.12 88 VAL A CA 1
ATOM 681 C C . VAL A 1 88 ? -3.804 -5.643 -2.996 1.00 86.12 88 VAL A C 1
ATOM 683 O O . VAL A 1 88 ? -4.264 -5.498 -4.130 1.00 86.12 88 VAL A O 1
ATOM 686 N N . ILE A 1 89 ? -4.206 -4.887 -1.976 1.00 87.75 89 ILE A N 1
ATOM 687 C CA . ILE A 1 89 ? -5.167 -3.791 -2.128 1.00 87.75 89 ILE A CA 1
ATOM 688 C C . ILE A 1 89 ? -4.405 -2.474 -2.171 1.00 87.75 89 ILE A C 1
ATOM 690 O O . ILE A 1 89 ? -3.668 -2.135 -1.249 1.00 87.75 89 ILE A O 1
ATOM 694 N N . MET A 1 90 ? -4.625 -1.686 -3.222 1.00 83.19 90 MET A N 1
ATOM 695 C CA . MET A 1 90 ? -3.985 -0.379 -3.349 1.00 83.19 90 MET A CA 1
ATOM 696 C C . MET A 1 90 ? -4.874 0.665 -4.021 1.00 83.19 90 MET A C 1
ATOM 698 O O . MET A 1 90 ? -5.879 0.380 -4.684 1.00 83.19 90 MET A O 1
ATOM 702 N N . GLY A 1 91 ? -4.487 1.927 -3.842 1.00 82.69 91 GLY A N 1
ATOM 703 C CA . GLY A 1 91 ? -5.129 3.055 -4.499 1.00 82.69 91 GLY A CA 1
ATOM 704 C C . GLY A 1 91 ? -4.801 3.107 -5.991 1.00 82.69 91 GLY A C 1
ATOM 705 O O . GLY A 1 91 ? -3.654 2.938 -6.397 1.00 82.69 91 GLY A O 1
ATOM 706 N N . ARG A 1 92 ? -5.803 3.437 -6.813 1.00 81.06 92 ARG A N 1
ATOM 707 C CA . ARG A 1 92 ? -5.638 3.606 -8.268 1.00 81.06 92 ARG A CA 1
ATOM 708 C C . ARG A 1 92 ? -4.570 4.632 -8.647 1.00 81.06 92 ARG A C 1
ATOM 710 O O . ARG A 1 92 ? -3.825 4.411 -9.592 1.00 81.06 92 ARG A O 1
ATOM 717 N N . ASN A 1 93 ? -4.497 5.736 -7.907 1.00 82.00 93 ASN A N 1
ATOM 718 C CA . ASN A 1 93 ? -3.521 6.789 -8.179 1.00 82.00 93 ASN A CA 1
ATOM 719 C C . ASN A 1 93 ? -2.091 6.272 -7.988 1.00 82.00 93 ASN A C 1
ATOM 721 O O . ASN A 1 93 ? -1.265 6.470 -8.868 1.00 82.00 93 ASN A O 1
ATOM 725 N N . LEU A 1 94 ? -1.836 5.533 -6.901 1.00 80.19 94 LEU A N 1
ATOM 726 C CA . LEU A 1 94 ? -0.525 4.940 -6.632 1.00 80.19 94 LEU A CA 1
ATOM 727 C C . LEU A 1 94 ? -0.138 3.917 -7.709 1.00 80.19 94 LEU A C 1
ATOM 729 O O . LEU A 1 94 ? 0.995 3.924 -8.176 1.00 80.19 94 LEU A O 1
ATOM 733 N N . PHE A 1 95 ? -1.086 3.086 -8.153 1.00 81.94 95 PHE A N 1
ATOM 734 C CA . PHE A 1 95 ? -0.843 2.120 -9.229 1.00 81.94 95 PHE A CA 1
ATOM 735 C C . PHE A 1 95 ? -0.411 2.810 -10.527 1.00 81.94 95 PHE A C 1
ATOM 737 O O . PHE A 1 95 ? 0.580 2.424 -11.143 1.00 81.94 95 PHE A O 1
ATOM 744 N N . ASN A 1 96 ? -1.117 3.874 -10.913 1.00 80.31 96 ASN A N 1
ATOM 745 C CA . ASN A 1 96 ? -0.792 4.630 -12.118 1.00 80.31 96 ASN A CA 1
ATOM 746 C C . ASN A 1 96 ? 0.565 5.335 -11.996 1.00 80.31 96 ASN A C 1
ATOM 748 O O . ASN A 1 96 ? 1.372 5.252 -12.917 1.00 80.31 96 ASN A O 1
ATOM 752 N N . SER A 1 97 ? 0.852 5.976 -10.860 1.00 79.12 97 SER A N 1
ATOM 753 C CA . SER A 1 97 ? 2.130 6.662 -10.629 1.00 79.12 97 SER A CA 1
ATOM 754 C C . SER A 1 97 ? 3.345 5.736 -10.752 1.00 79.12 97 SER A C 1
ATOM 756 O O . SER A 1 97 ? 4.398 6.186 -11.187 1.00 79.12 97 SER A O 1
ATOM 758 N N . LEU A 1 98 ? 3.204 4.448 -10.423 1.00 77.56 98 LEU A N 1
ATOM 759 C CA . LEU A 1 98 ? 4.276 3.457 -10.569 1.00 77.56 98 LEU A CA 1
ATOM 760 C C . LEU A 1 98 ? 4.441 2.962 -12.017 1.00 77.56 98 LEU A C 1
ATOM 762 O O . LEU A 1 98 ? 5.560 2.710 -12.458 1.00 77.56 98 LEU A O 1
ATOM 766 N N . ARG A 1 99 ? 3.339 2.805 -12.763 1.00 78.06 99 ARG A N 1
ATOM 767 C CA . ARG A 1 99 ? 3.343 2.212 -14.116 1.00 78.06 99 ARG A CA 1
ATOM 768 C C . ARG A 1 99 ? 3.701 3.222 -15.213 1.00 78.06 99 ARG A C 1
ATOM 770 O O . ARG A 1 99 ? 4.326 2.848 -16.201 1.00 78.06 99 ARG A O 1
ATOM 777 N N . LEU A 1 100 ? 3.304 4.487 -15.055 1.00 79.31 100 LEU A N 1
ATOM 778 C CA . LEU A 1 100 ? 3.462 5.523 -16.086 1.00 79.31 100 LEU A CA 1
ATOM 779 C C . LEU A 1 100 ? 4.932 5.807 -16.463 1.00 79.31 100 LEU A C 1
ATOM 781 O O . LEU A 1 100 ? 5.219 5.824 -17.658 1.00 79.31 100 LEU A O 1
ATOM 785 N N . PRO A 1 101 ? 5.885 5.946 -15.517 1.00 76.81 101 PRO A N 1
ATOM 786 C CA . PRO A 1 101 ? 7.305 6.098 -15.853 1.00 76.81 101 PRO A CA 1
ATOM 787 C C . PRO A 1 101 ? 7.876 4.925 -16.655 1.00 76.81 101 PRO A C 1
ATOM 789 O O . PRO A 1 101 ? 8.670 5.117 -17.573 1.00 76.81 101 PRO A O 1
ATOM 792 N N . VAL A 1 102 ? 7.450 3.700 -16.325 1.00 75.31 102 VAL A N 1
ATOM 793 C CA . VAL A 1 102 ? 7.885 2.485 -17.024 1.00 75.31 102 VAL A CA 1
ATOM 794 C C . VAL A 1 102 ? 7.381 2.505 -18.464 1.00 75.31 102 VAL A C 1
ATOM 796 O O . VAL A 1 102 ? 8.166 2.288 -19.382 1.00 75.31 102 VAL A O 1
ATOM 799 N N . LEU A 1 103 ? 6.108 2.848 -18.676 1.00 74.00 103 LEU A N 1
ATOM 800 C CA . LEU A 1 103 ? 5.528 2.972 -20.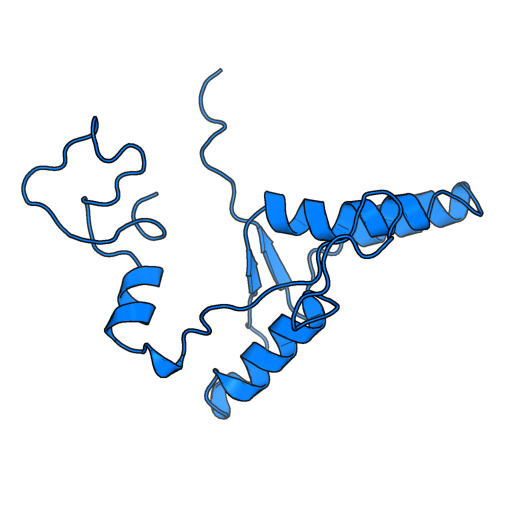016 1.00 74.00 103 LEU A CA 1
ATOM 801 C C . LEU A 1 103 ? 6.251 4.019 -20.873 1.00 74.00 103 LEU A C 1
ATOM 803 O O . LEU A 1 103 ? 6.569 3.736 -22.024 1.00 74.00 103 LEU A O 1
ATOM 807 N N . ASN A 1 104 ? 6.573 5.181 -20.304 1.00 71.31 104 ASN A N 1
ATOM 808 C CA . ASN A 1 104 ? 7.296 6.233 -21.022 1.00 71.31 104 ASN A CA 1
ATOM 809 C C . ASN A 1 104 ? 8.738 5.831 -21.370 1.00 71.31 104 ASN A C 1
ATOM 811 O O . ASN A 1 104 ? 9.227 6.167 -22.444 1.00 71.31 104 ASN A O 1
ATOM 815 N N . SER A 1 105 ? 9.422 5.094 -20.486 1.00 68.56 105 SER A N 1
ATOM 816 C CA . SER A 1 105 ? 10.769 4.585 -20.784 1.00 68.56 105 SER A CA 1
ATOM 817 C C . SER A 1 105 ? 10.771 3.517 -21.873 1.00 68.56 105 SER A C 1
ATOM 819 O O . SER A 1 105 ? 11.751 3.380 -22.600 1.00 68.56 105 SER A O 1
ATOM 821 N N . ILE A 1 106 ? 9.665 2.776 -21.985 1.00 67.25 106 ILE A N 1
ATOM 822 C CA . ILE A 1 106 ? 9.495 1.748 -22.999 1.00 67.25 106 ILE A CA 1
ATOM 823 C C . ILE A 1 106 ? 9.212 2.397 -24.348 1.00 67.25 106 ILE A C 1
ATOM 825 O O . ILE A 1 106 ? 9.820 1.956 -25.291 1.00 67.25 106 ILE A O 1
ATOM 829 N N . SER A 1 107 ? 8.418 3.467 -24.469 1.00 60.78 107 SER A N 1
ATOM 830 C CA . SER A 1 107 ? 8.020 4.055 -25.770 1.00 60.78 107 SER A CA 1
ATOM 831 C C . SER A 1 107 ? 9.129 4.712 -26.621 1.00 60.78 107 SER A C 1
ATOM 833 O O . SER A 1 107 ? 8.827 5.413 -27.586 1.00 60.78 107 SER A O 1
ATOM 835 N N . GLY A 1 108 ? 10.399 4.595 -26.229 1.00 62.19 108 GLY A N 1
ATOM 836 C CA . GLY A 1 108 ? 11.512 5.317 -26.844 1.00 62.19 108 GLY A CA 1
ATOM 837 C C . GLY A 1 108 ? 12.282 4.563 -27.932 1.00 62.19 108 GLY A C 1
ATOM 838 O O . GLY A 1 108 ? 13.094 5.202 -28.599 1.00 62.19 108 GLY A O 1
ATOM 839 N N . GLN A 1 109 ? 12.107 3.243 -28.107 1.00 61.06 109 GLN A N 1
ATOM 840 C CA . GLN A 1 109 ? 13.061 2.434 -28.882 1.00 61.06 109 GLN A CA 1
ATOM 841 C C . GLN A 1 109 ? 12.472 1.669 -30.090 1.00 61.06 109 GLN A C 1
ATOM 843 O O . GLN A 1 109 ? 13.228 1.435 -31.028 1.00 61.06 109 GLN A O 1
ATOM 848 N N . ASN A 1 110 ? 11.180 1.303 -30.131 1.00 61.03 110 ASN A N 1
ATOM 849 C CA . ASN A 1 110 ? 10.535 0.425 -31.129 1.00 61.03 110 ASN A CA 1
ATOM 850 C C . ASN A 1 110 ? 8.974 0.414 -31.049 1.00 61.03 110 ASN A C 1
ATOM 852 O O . ASN A 1 110 ? 8.389 -0.403 -30.328 1.00 61.03 110 ASN A O 1
ATOM 856 N N . PRO A 1 111 ? 8.241 1.171 -31.888 1.00 67.00 111 PRO A N 1
ATOM 857 C CA . PRO A 1 111 ? 6.817 1.475 -31.668 1.00 67.00 111 PRO A CA 1
ATOM 858 C C . PRO A 1 111 ? 5.845 0.275 -31.677 1.00 67.00 111 PRO A C 1
ATOM 860 O O . PRO A 1 111 ? 4.861 0.282 -30.941 1.00 67.00 111 PRO A O 1
ATOM 863 N N . ASN A 1 112 ? 6.085 -0.773 -32.475 1.00 68.06 112 ASN A N 1
ATOM 864 C CA . ASN A 1 112 ? 5.123 -1.881 -32.626 1.00 68.06 112 ASN A CA 1
ATOM 865 C C . ASN A 1 112 ? 5.200 -2.923 -31.495 1.00 68.06 112 ASN A C 1
ATOM 867 O O . ASN A 1 112 ? 4.170 -3.412 -31.032 1.00 68.06 112 ASN A O 1
ATOM 871 N N . ALA A 1 113 ? 6.408 -3.265 -31.038 1.00 69.19 113 ALA A N 1
ATOM 872 C CA . ALA A 1 113 ? 6.599 -4.195 -29.922 1.00 69.19 113 ALA A CA 1
ATOM 873 C C . ALA A 1 113 ? 6.260 -3.529 -28.577 1.00 69.19 113 ALA A C 1
ATOM 875 O O . ALA A 1 113 ? 5.709 -4.163 -27.677 1.00 69.19 113 ALA A O 1
ATOM 876 N N . GLU A 1 114 ? 6.527 -2.229 -28.468 1.00 70.31 114 GLU A N 1
ATOM 877 C CA . GLU A 1 114 ? 6.272 -1.429 -27.270 1.00 70.31 114 GLU A CA 1
ATOM 878 C C . GLU A 1 114 ? 4.784 -1.189 -27.033 1.00 70.31 114 GLU A C 1
ATOM 880 O O . GLU A 1 114 ? 4.342 -1.218 -25.886 1.00 70.31 114 GLU A O 1
ATOM 885 N N . LEU A 1 115 ? 3.986 -1.035 -28.096 1.00 69.94 115 LEU A N 1
ATOM 886 C CA . LEU A 1 115 ? 2.533 -0.915 -27.967 1.00 69.94 115 LEU A CA 1
ATOM 887 C C . LEU A 1 115 ? 1.916 -2.187 -27.359 1.00 69.94 115 LEU A C 1
ATOM 889 O O . LEU A 1 115 ? 1.049 -2.104 -26.486 1.00 69.94 115 LEU A O 1
ATOM 893 N N . LEU A 1 116 ? 2.391 -3.364 -27.784 1.00 75.00 116 LEU A N 1
ATOM 894 C CA . LEU A 1 116 ? 1.938 -4.652 -27.255 1.00 75.00 116 LEU A CA 1
ATOM 895 C C . LEU A 1 116 ? 2.412 -4.865 -25.810 1.00 75.00 116 LEU A C 1
ATOM 897 O O . LEU A 1 116 ? 1.616 -5.244 -24.950 1.00 75.00 116 LEU A O 1
ATOM 901 N N . ALA A 1 117 ? 3.684 -4.571 -25.524 1.00 68.56 117 ALA A N 1
ATOM 902 C CA . ALA A 1 117 ? 4.232 -4.648 -24.171 1.00 68.56 117 ALA A CA 1
ATOM 903 C C . ALA A 1 117 ? 3.510 -3.684 -23.214 1.00 68.56 117 ALA A C 1
ATOM 905 O O . ALA A 1 117 ? 3.156 -4.064 -22.099 1.00 68.56 117 ALA A O 1
ATOM 906 N N . GLY A 1 118 ? 3.207 -2.464 -23.663 1.00 70.69 118 GLY A N 1
ATOM 907 C CA . GLY A 1 118 ? 2.460 -1.474 -22.892 1.00 70.69 118 GLY A CA 1
ATOM 908 C C . GLY A 1 118 ? 1.038 -1.929 -22.560 1.00 70.69 118 GLY A C 1
ATOM 909 O O . GLY A 1 118 ? 0.600 -1.792 -21.416 1.00 70.69 118 GLY A O 1
ATOM 910 N N . GLN A 1 119 ? 0.330 -2.541 -23.515 1.00 72.75 119 GLN A N 1
ATOM 911 C CA . GLN A 1 119 ? -0.996 -3.117 -23.265 1.00 72.75 119 GLN A CA 1
ATOM 912 C C . GLN A 1 119 ? -0.944 -4.280 -22.269 1.00 72.75 119 GLN A C 1
ATOM 914 O O . GLN A 1 119 ? -1.769 -4.324 -21.356 1.00 72.75 119 GLN A O 1
ATOM 919 N N . LEU A 1 120 ? 0.047 -5.170 -22.385 1.00 76.81 120 LEU A N 1
ATOM 920 C CA . LEU A 1 120 ? 0.243 -6.285 -21.453 1.00 76.81 120 LEU A CA 1
ATOM 921 C C . LEU A 1 120 ? 0.552 -5.794 -20.026 1.00 76.81 120 LEU A C 1
ATOM 923 O O . LEU A 1 120 ? 0.052 -6.329 -19.036 1.00 76.81 120 LEU A O 1
ATOM 927 N N . ILE A 1 121 ? 1.360 -4.742 -19.902 1.00 72.50 121 ILE A N 1
ATOM 928 C CA . ILE A 1 121 ? 1.696 -4.108 -18.623 1.00 72.50 121 ILE A CA 1
ATOM 929 C C . ILE A 1 121 ? 0.456 -3.434 -18.012 1.00 72.50 121 ILE A C 1
ATOM 931 O O . ILE A 1 121 ? 0.251 -3.488 -16.801 1.00 72.50 121 ILE A O 1
ATOM 935 N N . LEU A 1 122 ? -0.415 -2.823 -18.811 1.00 71.81 122 LEU A N 1
ATOM 936 C CA . LEU A 1 122 ? -1.658 -2.232 -18.305 1.00 71.81 122 LEU A CA 1
ATOM 937 C C . LEU A 1 122 ? -2.712 -3.284 -17.931 1.00 71.81 122 LEU A C 1
ATOM 939 O O . LEU A 1 122 ? -3.478 -3.075 -16.985 1.00 71.81 122 LEU A O 1
ATOM 943 N N . SER A 1 123 ? -2.766 -4.404 -18.656 1.00 74.75 123 SER A N 1
ATOM 944 C CA . SER A 1 123 ? -3.722 -5.483 -18.393 1.00 74.75 123 SER A CA 1
ATOM 945 C C . SER A 1 123 ? -3.326 -6.325 -17.180 1.00 74.75 123 SER A C 1
ATOM 947 O O . SER A 1 123 ? -4.197 -6.740 -16.413 1.00 74.75 123 SER A O 1
ATOM 949 N N . SER A 1 124 ? -2.024 -6.539 -16.967 1.00 73.50 124 SER A N 1
ATOM 950 C CA . SER A 1 124 ? -1.495 -7.238 -15.793 1.00 73.50 124 SER A CA 1
ATOM 951 C C . SER A 1 124 ? -1.602 -6.356 -14.548 1.00 73.50 124 SER A C 1
ATOM 953 O O . SER A 1 124 ? -0.761 -5.507 -14.252 1.00 73.50 124 SER A O 1
ATOM 955 N N . ARG A 1 125 ? -2.673 -6.565 -13.779 1.00 77.06 125 ARG A N 1
ATOM 956 C CA . ARG A 1 125 ? -2.857 -5.967 -12.450 1.00 77.06 125 ARG A CA 1
ATOM 957 C C . ARG A 1 125 ? -2.216 -6.856 -11.397 1.00 77.06 125 ARG A C 1
ATOM 959 O O . ARG A 1 125 ? -2.905 -7.375 -10.529 1.00 77.06 125 ARG A O 1
ATOM 966 N N . THR A 1 126 ? -0.912 -7.063 -11.501 1.00 80.50 126 THR A N 1
ATOM 967 C CA . THR A 1 126 ? -0.152 -7.851 -10.529 1.00 80.50 126 THR A CA 1
ATOM 968 C C . THR A 1 126 ? 0.977 -7.018 -9.945 1.00 80.50 126 THR A C 1
ATOM 970 O O . THR A 1 126 ? 1.616 -6.263 -10.678 1.00 80.50 126 THR A O 1
ATOM 973 N N . ILE A 1 127 ? 1.215 -7.151 -8.639 1.00 79.75 127 ILE A N 1
ATOM 974 C CA . ILE A 1 127 ? 2.348 -6.540 -7.926 1.00 79.75 127 ILE A CA 1
ATOM 975 C C . ILE A 1 127 ? 2.944 -7.587 -6.991 1.00 79.75 127 ILE A C 1
ATOM 977 O O . ILE A 1 127 ? 2.214 -8.282 -6.289 1.00 79.75 127 ILE A O 1
ATOM 981 N N . GLY A 1 128 ? 4.267 -7.727 -7.004 1.00 73.81 128 GLY A N 1
ATOM 982 C CA . GLY A 1 128 ? 4.999 -8.673 -6.162 1.00 73.81 128 GLY A CA 1
ATOM 983 C C . GLY A 1 128 ? 4.679 -10.143 -6.448 1.00 73.81 128 GLY A C 1
ATOM 984 O O . GLY A 1 128 ? 4.987 -10.987 -5.614 1.00 73.81 128 GLY A O 1
ATOM 985 N N . GLY A 1 129 ? 4.061 -10.446 -7.596 1.00 79.69 129 GLY A N 1
ATOM 986 C CA . GLY A 1 129 ? 3.579 -11.783 -7.966 1.00 79.69 129 GLY A CA 1
ATOM 987 C C . GLY A 1 129 ? 2.097 -12.045 -7.667 1.00 79.69 129 GLY A C 1
ATOM 988 O O . GLY A 1 129 ? 1.580 -13.067 -8.100 1.00 79.69 129 GLY A O 1
ATOM 989 N N . TRP A 1 130 ? 1.395 -11.116 -7.009 1.00 81.62 130 TRP A N 1
ATOM 990 C CA . TRP A 1 130 ? 0.015 -11.306 -6.543 1.00 81.62 130 TRP A CA 1
ATOM 991 C C . TRP A 1 130 ? -0.991 -10.436 -7.285 1.00 81.62 130 TRP A C 1
ATOM 993 O O . TRP A 1 130 ? -0.644 -9.383 -7.831 1.00 81.62 130 TRP A O 1
ATOM 1003 N N . ALA A 1 131 ? -2.258 -10.855 -7.274 1.00 82.94 131 ALA A N 1
ATOM 1004 C CA . ALA A 1 131 ? -3.347 -10.085 -7.856 1.00 82.94 131 ALA A CA 1
ATOM 1005 C C . ALA A 1 131 ? -3.538 -8.759 -7.103 1.00 82.94 131 ALA A C 1
ATOM 1007 O O . ALA A 1 131 ? -3.650 -8.713 -5.878 1.00 82.94 131 ALA A O 1
ATOM 1008 N N . CYS A 1 132 ? -3.595 -7.663 -7.856 1.00 80.00 132 CYS A N 1
ATOM 1009 C CA . CYS A 1 132 ? -3.805 -6.326 -7.334 1.00 80.00 132 CYS A CA 1
ATOM 1010 C C . CYS A 1 132 ? -5.253 -5.880 -7.560 1.00 80.00 132 CYS A C 1
ATOM 1012 O O . CYS A 1 132 ? -5.718 -5.701 -8.694 1.00 80.00 132 CYS A O 1
ATOM 1014 N N . SER A 1 133 ? -5.959 -5.644 -6.456 1.00 81.00 133 SER A N 1
ATOM 1015 C CA . SER A 1 133 ? -7.299 -5.072 -6.473 1.00 81.00 133 SER A CA 1
ATOM 1016 C C . SER A 1 133 ? -7.228 -3.553 -6.330 1.00 81.00 133 SER A C 1
ATOM 1018 O O . SER A 1 133 ? -6.836 -3.000 -5.298 1.00 81.00 133 SER A O 1
ATOM 1020 N N . LEU A 1 134 ? -7.621 -2.853 -7.398 1.00 75.19 134 LEU A N 1
ATOM 1021 C CA . LEU A 1 134 ? -7.649 -1.395 -7.431 1.00 75.19 134 LEU A CA 1
ATOM 1022 C C . LEU A 1 134 ? -8.936 -0.868 -6.813 1.00 75.19 134 LEU A C 1
ATOM 1024 O O . LEU A 1 134 ? -10.023 -1.000 -7.388 1.00 75.19 134 LEU A O 1
ATOM 1028 N N . ARG A 1 135 ? -8.807 -0.141 -5.704 1.00 69.31 135 ARG A N 1
ATOM 1029 C CA . ARG A 1 135 ? -9.943 0.561 -5.107 1.00 69.31 135 ARG A CA 1
ATOM 1030 C C . ARG A 1 135 ? -10.502 1.597 -6.091 1.00 69.31 135 ARG A C 1
ATOM 1032 O O . ARG A 1 135 ? -9.797 2.518 -6.519 1.00 69.31 135 ARG A O 1
ATOM 1039 N N . ARG A 1 136 ? -11.791 1.486 -6.441 1.00 55.22 136 ARG A N 1
ATOM 1040 C CA . ARG A 1 136 ? -12.528 2.565 -7.123 1.00 55.22 136 ARG A CA 1
ATOM 1041 C C . ARG A 1 136 ? -12.609 3.751 -6.163 1.00 55.22 136 ARG A C 1
ATOM 1043 O O . ARG A 1 136 ? -13.270 3.676 -5.133 1.00 55.22 136 ARG A O 1
ATOM 1050 N N . SER A 1 137 ? -11.910 4.837 -6.488 1.00 45.81 137 SER A N 1
ATOM 1051 C CA . SER A 1 137 ? -12.082 6.104 -5.781 1.00 45.81 137 SER A CA 1
ATOM 1052 C C . SER A 1 137 ? -13.528 6.556 -5.974 1.00 45.81 137 SER A C 1
ATOM 1054 O O . SER A 1 137 ? -13.954 6.801 -7.101 1.00 45.81 137 SER A O 1
ATOM 1056 N N . SER A 1 138 ? -14.291 6.660 -4.887 1.00 48.94 138 SER A N 1
ATOM 1057 C CA . SER A 1 138 ? -15.698 7.080 -4.883 1.00 48.94 138 SER A CA 1
ATOM 1058 C C . SER A 1 138 ? -15.889 8.573 -5.200 1.00 48.94 138 SER A C 1
ATOM 1060 O O . SER A 1 138 ? -16.909 9.150 -4.846 1.00 48.94 138 SER A O 1
ATOM 1062 N N . ARG A 1 139 ? -14.903 9.224 -5.834 1.00 43.94 139 ARG A N 1
ATOM 1063 C CA . ARG A 1 139 ? -14.945 10.644 -6.214 1.00 43.94 139 ARG A CA 1
ATOM 1064 C C . ARG A 1 139 ? -15.545 10.876 -7.615 1.00 43.94 139 ARG A C 1
ATOM 1066 O O . ARG A 1 139 ? -15.580 12.009 -8.066 1.00 43.94 139 ARG A O 1
ATOM 1073 N N . ILE A 1 140 ? -16.036 9.826 -8.284 1.00 39.84 140 ILE A N 1
ATOM 1074 C CA . ILE A 1 140 ? -16.779 9.908 -9.556 1.00 39.84 140 ILE A CA 1
ATOM 1075 C C . ILE A 1 140 ? -18.143 9.226 -9.370 1.00 39.84 140 ILE A C 1
ATOM 1077 O O . ILE A 1 140 ? -18.377 8.106 -9.810 1.00 39.84 140 ILE A O 1
ATOM 1081 N N . GLN A 1 141 ? -19.029 9.897 -8.644 1.00 37.84 141 GLN A N 1
ATOM 1082 C CA . GLN A 1 141 ? -20.479 9.775 -8.789 1.00 37.84 141 GLN A CA 1
ATOM 1083 C C . GLN A 1 141 ? -21.029 11.189 -8.617 1.00 37.84 141 GLN A C 1
ATOM 1085 O O . GLN A 1 141 ? -21.237 11.623 -7.487 1.00 37.84 141 GLN A O 1
ATOM 1090 N N . ARG A 1 142 ? -21.119 11.920 -9.734 1.00 35.06 142 ARG A N 1
ATOM 1091 C CA . ARG A 1 142 ? -22.001 13.069 -10.021 1.00 35.06 142 ARG A CA 1
ATOM 1092 C C . ARG A 1 142 ? -21.541 13.712 -11.338 1.00 35.06 142 ARG A C 1
ATOM 1094 O O . ARG A 1 142 ? -20.734 14.635 -11.329 1.00 35.06 142 ARG A O 1
ATOM 1101 N N . CYS A 1 143 ? -22.038 13.164 -12.441 1.00 35.00 143 CYS A N 1
ATOM 1102 C CA . CYS A 1 143 ? -22.671 13.920 -13.519 1.00 35.00 143 CYS A CA 1
ATOM 1103 C C . CYS A 1 143 ? -24.009 13.227 -13.769 1.00 35.00 143 CYS A C 1
ATOM 1105 O O . CYS A 1 143 ? -24.023 11.977 -13.659 1.00 35.00 143 CYS A O 1
#